Protein AF-W6NW76-F1 (afdb_monomer_lite)

pLDDT: mean 72.13, std 13.32, range [40.44, 89.69]

Foldseek 3Di:
DQVVLVVQVVCVVVVNDDPVVLLCVLLDPVLLPDPDQDDPLVVPDDCPDPVSVVVSVSSVVSSVVSVVSSVVSNVVVVVVPVPPDPPVPPVPVPPPPPPPDVVVVVDFDWDDDDPPADTDGLVVLVVPDDDDPPDDPVRVVVVSVVVRVVD

Radius of gyration: 23.24 Å; chains: 1; bounding box: 51×48×47 Å

Sequence (151 aa):
MERITKYMHDLHIKGIFNQASYEEFVTSEAAMNARQFCYDGLQRMPMVSFGDLVYARTLDHFAGRIRADILSAQIANCKNTNKPGEMVERTRPPALKLDISIRNCTQHWILEDDHPFVKVDLLDLVLHWHEKRGTTPFQKITDLYRKILST

Secondary structure (DSSP, 8-state):
-HHHHHHHHHHHHTT---HHHHHHHHHSHHHHT-------HHHH----SHHHHHHHHHHHHHHHHHHHHHHHHHHHHHHHTTSS-----------------GGGGTS--EE--STTS--EEHHHHHHH-PPPTT--HHHHHHHHHHHHTT-

Structure (mmCIF, N/CA/C/O backbone):
data_AF-W6NW76-F1
#
_entry.id   AF-W6NW76-F1
#
loop_
_atom_site.group_PDB
_atom_site.id
_atom_site.type_symbol
_atom_site.label_atom_id
_atom_site.label_alt_id
_atom_site.label_comp_id
_atom_site.label_asym_id
_atom_site.label_entity_id
_atom_site.label_seq_id
_atom_site.pdbx_PDB_ins_code
_atom_site.Cartn_x
_atom_site.Cartn_y
_atom_site.Cartn_z
_atom_site.occupancy
_atom_site.B_iso_or_equiv
_atom_site.auth_seq_id
_atom_site.auth_comp_id
_atom_site.auth_asym_id
_atom_site.auth_atom_id
_atom_site.pdbx_PDB_model_num
ATOM 1 N N . MET A 1 1 ? 9.592 0.309 -1.115 1.00 70.06 1 MET A N 1
ATOM 2 C CA . MET A 1 1 ? 9.590 1.577 -1.881 1.00 70.06 1 MET A CA 1
ATOM 3 C C . MET A 1 1 ? 9.881 1.380 -3.357 1.00 70.06 1 MET A C 1
ATOM 5 O O . MET A 1 1 ? 9.222 2.020 -4.157 1.00 70.06 1 MET A O 1
ATOM 9 N N . GLU A 1 2 ? 10.777 0.464 -3.732 1.00 71.62 2 GLU A N 1
ATOM 10 C CA . GLU A 1 2 ? 11.204 0.251 -5.126 1.00 71.62 2 GLU A CA 1
ATOM 11 C C . GLU A 1 2 ? 10.069 0.179 -6.168 1.00 71.62 2 GLU A C 1
ATOM 13 O O . GLU A 1 2 ? 10.105 0.895 -7.164 1.00 71.62 2 GLU A O 1
ATOM 18 N N . ARG A 1 3 ? 9.027 -0.629 -5.921 1.00 75.25 3 ARG A N 1
ATOM 19 C CA . ARG A 1 3 ? 7.867 -0.753 -6.825 1.00 75.25 3 ARG A CA 1
ATOM 20 C C . ARG A 1 3 ? 7.130 0.568 -7.054 1.00 75.25 3 ARG A C 1
ATOM 22 O O . ARG A 1 3 ? 6.791 0.883 -8.186 1.00 75.25 3 ARG A O 1
ATOM 29 N N . ILE A 1 4 ? 6.904 1.335 -5.990 1.00 76.44 4 ILE A N 1
ATOM 30 C CA . ILE A 1 4 ? 6.216 2.631 -6.058 1.00 76.44 4 ILE A CA 1
ATOM 31 C C . ILE A 1 4 ? 7.087 3.658 -6.783 1.00 76.44 4 ILE A C 1
ATOM 33 O O . ILE A 1 4 ? 6.590 4.407 -7.613 1.00 76.44 4 ILE A O 1
ATOM 37 N N . THR A 1 5 ? 8.391 3.655 -6.525 1.00 78.06 5 THR A N 1
ATOM 38 C CA . THR A 1 5 ? 9.343 4.533 -7.204 1.00 78.06 5 THR A CA 1
ATOM 39 C C . THR A 1 5 ? 9.386 4.273 -8.713 1.00 78.06 5 THR A C 1
ATOM 41 O O . THR A 1 5 ? 9.330 5.214 -9.501 1.00 78.06 5 THR A O 1
ATOM 44 N N . LYS A 1 6 ? 9.427 2.997 -9.123 1.00 80.69 6 LYS A N 1
ATOM 45 C CA . LYS A 1 6 ? 9.361 2.592 -10.537 1.00 80.69 6 LYS A CA 1
ATOM 46 C C . LYS A 1 6 ? 8.029 2.984 -11.173 1.00 80.69 6 LYS A C 1
ATOM 48 O O . LYS A 1 6 ? 8.013 3.544 -12.260 1.00 80.69 6 LYS A O 1
ATOM 53 N N . TYR A 1 7 ? 6.925 2.775 -10.460 1.00 82.81 7 TYR A N 1
ATOM 54 C CA . TYR A 1 7 ? 5.603 3.192 -10.918 1.00 82.81 7 TYR A CA 1
ATOM 55 C C . TYR A 1 7 ? 5.500 4.715 -11.114 1.00 82.81 7 TYR A C 1
ATOM 57 O O . TYR A 1 7 ? 5.017 5.172 -12.144 1.00 82.81 7 TYR A O 1
ATOM 65 N N . MET A 1 8 ? 6.017 5.511 -10.176 1.00 80.75 8 MET A N 1
ATOM 66 C CA . MET A 1 8 ? 6.061 6.977 -10.276 1.00 80.75 8 MET A CA 1
ATOM 67 C C . MET A 1 8 ? 6.892 7.450 -11.468 1.00 80.75 8 MET A C 1
ATOM 69 O O . MET A 1 8 ? 6.480 8.350 -12.198 1.00 80.75 8 MET A O 1
ATOM 73 N N . HIS A 1 9 ? 8.037 6.810 -11.695 1.00 82.44 9 HIS A N 1
ATOM 74 C CA . HIS A 1 9 ? 8.863 7.056 -12.868 1.00 82.44 9 HIS A CA 1
ATOM 75 C C . HIS A 1 9 ? 8.111 6.744 -14.173 1.00 82.44 9 HIS A C 1
ATOM 77 O O . HIS A 1 9 ? 8.121 7.557 -15.096 1.00 82.44 9 HIS A O 1
ATOM 83 N N . ASP A 1 10 ? 7.394 5.620 -14.237 1.00 86.06 10 ASP A N 1
ATOM 84 C CA . ASP A 1 10 ? 6.595 5.246 -15.408 1.00 86.06 10 ASP A CA 1
ATOM 85 C C . ASP A 1 10 ? 5.443 6.223 -15.668 1.00 86.06 10 ASP A C 1
ATOM 87 O O . ASP A 1 10 ? 5.197 6.587 -16.819 1.00 86.06 10 ASP A O 1
ATOM 91 N N . LEU A 1 11 ? 4.750 6.681 -14.619 1.00 85.19 11 LEU A N 1
ATOM 92 C CA . LEU A 1 11 ? 3.709 7.706 -14.735 1.00 85.19 11 LEU A CA 1
ATOM 93 C C . LEU A 1 11 ? 4.274 9.029 -15.260 1.00 85.19 11 LEU A C 1
ATOM 95 O O . LEU A 1 11 ? 3.640 9.679 -16.094 1.00 85.19 11 LEU A O 1
ATOM 99 N N . HIS A 1 12 ? 5.467 9.412 -14.796 1.00 82.06 12 HIS A N 1
ATOM 100 C CA . HIS A 1 12 ? 6.137 10.629 -15.238 1.00 82.06 12 HIS A CA 1
ATOM 101 C C . HIS A 1 12 ? 6.570 10.535 -16.706 1.00 82.06 12 HIS A C 1
ATOM 103 O O . HIS A 1 12 ? 6.337 11.477 -17.461 1.00 82.06 12 HIS A O 1
ATOM 109 N N . ILE A 1 13 ? 7.169 9.420 -17.139 1.00 85.81 13 ILE A N 1
ATOM 110 C CA . ILE A 1 13 ? 7.553 9.229 -18.550 1.00 85.81 13 ILE A CA 1
ATOM 111 C C . ILE A 1 13 ? 6.326 9.252 -19.460 1.00 85.81 13 ILE A C 1
ATOM 113 O O . ILE A 1 13 ? 6.364 9.836 -20.540 1.00 85.81 13 ILE A O 1
ATOM 117 N N . LYS A 1 14 ? 5.228 8.633 -19.023 1.00 88.44 14 LYS A N 1
ATOM 118 C CA . LYS A 1 14 ? 3.979 8.573 -19.788 1.00 88.44 14 LYS A CA 1
ATOM 119 C C . LYS A 1 14 ? 3.176 9.880 -19.750 1.00 88.44 14 LYS A C 1
ATOM 121 O O . LYS A 1 14 ? 2.167 9.967 -20.438 1.00 88.44 14 LYS A O 1
ATOM 126 N N . GLY A 1 15 ? 3.583 10.873 -18.953 1.00 83.62 15 GLY A N 1
ATOM 127 C CA . GLY A 1 15 ? 2.880 12.155 -18.824 1.00 83.62 15 GLY A CA 1
ATOM 128 C C . GLY A 1 15 ? 1.488 12.056 -18.186 1.00 83.62 15 GLY A C 1
ATOM 129 O O . GLY A 1 15 ? 0.689 12.974 -18.323 1.00 83.62 15 GLY A O 1
ATOM 130 N N . ILE A 1 16 ? 1.190 10.953 -17.494 1.00 89.69 16 ILE A N 1
ATOM 131 C CA . ILE A 1 16 ? -0.121 10.665 -16.874 1.00 89.69 16 ILE A CA 1
ATOM 132 C C . ILE A 1 16 ? -0.086 10.798 -15.348 1.00 89.69 16 ILE A C 1
ATOM 134 O O . ILE A 1 16 ? -0.966 10.305 -14.645 1.00 89.69 16 ILE A O 1
ATOM 138 N N . PHE A 1 17 ? 0.965 11.417 -14.816 1.00 85.69 17 PHE A N 1
ATOM 139 C CA . PHE A 1 17 ? 1.096 11.644 -13.387 1.00 85.69 17 PHE A CA 1
ATOM 140 C C . PHE A 1 17 ? -0.032 12.558 -12.882 1.00 85.69 17 PHE A C 1
ATOM 142 O O . PHE A 1 17 ? -0.177 13.692 -13.336 1.00 85.69 17 PHE A O 1
ATOM 149 N N . ASN A 1 18 ? -0.817 12.060 -11.924 1.00 87.19 18 ASN A N 1
ATOM 150 C CA . ASN A 1 18 ? -1.893 12.807 -11.285 1.00 87.19 18 ASN A CA 1
ATOM 151 C C . ASN A 1 18 ? -1.455 13.263 -9.889 1.00 87.19 18 ASN A C 1
ATOM 153 O O . ASN A 1 18 ? -1.291 12.446 -8.980 1.00 87.19 18 ASN A O 1
ATOM 157 N N . GLN A 1 19 ? -1.312 14.578 -9.724 1.00 86.31 19 GLN A N 1
ATOM 158 C CA . GLN A 1 19 ? -0.919 15.194 -8.460 1.00 86.31 19 GLN A CA 1
ATOM 159 C C . GLN A 1 19 ? -1.940 14.931 -7.338 1.00 86.31 19 GLN A C 1
ATOM 161 O O . GLN A 1 19 ? -1.532 14.655 -6.216 1.00 86.31 19 GLN A O 1
ATOM 166 N N . ALA A 1 20 ? -3.244 14.931 -7.632 1.00 83.12 20 ALA A N 1
ATOM 167 C CA . ALA A 1 20 ? -4.278 14.704 -6.620 1.00 83.12 20 ALA A CA 1
ATOM 168 C C . ALA A 1 20 ? -4.226 13.272 -6.063 1.00 83.12 20 ALA A C 1
ATOM 170 O O . ALA A 1 20 ? -4.216 13.073 -4.852 1.00 83.12 20 ALA A O 1
ATOM 171 N N . SER A 1 21 ? -4.102 12.268 -6.939 1.00 84.12 21 SER A N 1
ATOM 172 C CA . SER A 1 21 ? -3.949 10.865 -6.519 1.00 84.12 21 SER A CA 1
ATOM 173 C C . SER A 1 21 ? -2.648 10.628 -5.747 1.00 84.12 21 SER A C 1
ATOM 175 O O . SER A 1 21 ? -2.585 9.775 -4.864 1.00 84.12 21 SER A O 1
ATOM 177 N N . TYR A 1 22 ? -1.594 11.378 -6.075 1.00 85.75 22 TYR A N 1
ATOM 178 C CA . TYR A 1 22 ? -0.337 11.334 -5.340 1.00 85.75 22 TYR A CA 1
ATOM 179 C C . TYR A 1 22 ? -0.477 11.898 -3.918 1.00 85.75 22 TYR A C 1
ATOM 181 O O . TYR A 1 22 ? -0.027 11.269 -2.962 1.00 85.75 22 TYR A O 1
ATOM 189 N N . GLU A 1 23 ? -1.123 13.052 -3.766 1.00 85.81 23 GLU A N 1
ATOM 190 C CA . GLU A 1 23 ? -1.376 13.679 -2.463 1.00 85.81 23 GLU A CA 1
ATOM 191 C C . GLU A 1 23 ? -2.285 12.818 -1.575 1.00 85.81 23 GLU A C 1
ATOM 193 O O . GLU A 1 23 ? -2.009 12.649 -0.383 1.00 85.81 23 GLU A O 1
ATOM 198 N N . GLU A 1 24 ? -3.313 12.201 -2.162 1.00 83.81 24 GLU A N 1
ATOM 199 C CA . GLU A 1 24 ? -4.167 11.219 -1.487 1.00 83.81 24 GLU A CA 1
ATOM 200 C C . GLU A 1 24 ? -3.343 10.027 -0.979 1.00 83.81 24 GLU A C 1
ATOM 202 O O . GLU A 1 24 ? -3.448 9.633 0.182 1.00 83.81 24 GLU A O 1
ATOM 207 N N . PHE A 1 25 ? -2.446 9.487 -1.809 1.00 85.88 25 PHE A N 1
ATOM 208 C CA . PHE A 1 25 ? -1.554 8.410 -1.389 1.00 85.88 25 PHE A CA 1
ATOM 209 C C . PHE A 1 25 ? -0.626 8.833 -0.240 1.00 85.88 25 PHE A C 1
ATOM 211 O O . PHE A 1 25 ? -0.503 8.102 0.743 1.00 85.88 25 PHE A O 1
ATOM 218 N N . VAL A 1 26 ? 0.013 10.002 -0.335 1.00 86.44 26 VAL A N 1
ATOM 219 C CA . VAL A 1 26 ? 0.953 10.513 0.681 1.00 86.44 26 VAL A CA 1
ATOM 220 C C . VAL A 1 26 ? 0.280 10.697 2.044 1.00 86.44 26 VAL A C 1
ATOM 222 O O . VAL A 1 26 ? 0.910 10.467 3.077 1.00 86.44 26 VAL A O 1
ATOM 225 N N . THR A 1 27 ? -0.994 11.084 2.047 1.00 83.62 27 THR A N 1
ATOM 226 C CA . THR A 1 27 ? -1.795 11.304 3.262 1.00 83.62 27 THR A CA 1
ATOM 227 C C . THR A 1 27 ? -2.577 10.068 3.714 1.00 83.62 27 THR A C 1
ATOM 229 O O . THR A 1 27 ? -3.157 10.077 4.801 1.00 83.62 27 THR A O 1
ATOM 232 N N . SER A 1 28 ? -2.564 8.991 2.925 1.00 80.81 28 SER A N 1
ATOM 233 C CA . SER A 1 28 ? -3.284 7.754 3.225 1.00 80.81 28 SER A CA 1
ATOM 234 C C . SER A 1 28 ? -2.802 7.085 4.511 1.00 80.81 28 SER A C 1
ATOM 236 O O . SER A 1 28 ? -1.622 7.118 4.871 1.00 80.81 28 SER A O 1
ATOM 238 N N . GLU A 1 29 ? -3.709 6.366 5.170 1.00 76.94 29 GLU A N 1
ATOM 239 C CA . GLU A 1 29 ? -3.395 5.606 6.380 1.00 76.94 29 GLU A CA 1
ATOM 240 C C . GLU A 1 29 ? -2.281 4.564 6.142 1.00 76.94 29 GLU A C 1
ATOM 242 O O . GLU A 1 29 ? -1.411 4.351 6.989 1.00 76.94 29 GLU A O 1
ATOM 247 N N . ALA A 1 30 ? -2.255 3.954 4.952 1.00 77.56 30 ALA A N 1
ATOM 248 C CA . ALA A 1 30 ? -1.235 2.985 4.562 1.00 77.56 30 ALA A CA 1
ATOM 249 C C . ALA A 1 30 ? 0.172 3.605 4.491 1.00 77.56 30 ALA A C 1
ATOM 251 O O . ALA A 1 30 ? 1.135 3.001 4.969 1.00 77.56 30 ALA A O 1
ATOM 252 N N . ALA A 1 31 ? 0.297 4.812 3.929 1.00 80.62 31 ALA A N 1
ATOM 253 C CA . ALA A 1 31 ? 1.559 5.547 3.887 1.00 80.62 31 ALA A CA 1
ATOM 254 C C . ALA A 1 31 ? 1.976 6.027 5.286 1.00 80.62 31 ALA A C 1
ATOM 256 O O . ALA A 1 31 ? 3.136 5.887 5.680 1.00 80.62 31 ALA A O 1
ATOM 257 N N . MET A 1 32 ? 1.012 6.510 6.068 1.00 79.06 32 MET A N 1
ATOM 258 C CA . MET A 1 32 ? 1.208 7.005 7.431 1.00 79.06 32 MET A CA 1
ATOM 259 C C . MET A 1 32 ? 1.665 5.914 8.411 1.00 79.06 32 MET A C 1
ATOM 261 O O . MET A 1 32 ? 2.463 6.198 9.303 1.00 79.06 32 MET A O 1
ATOM 265 N N . ASN A 1 33 ? 1.222 4.668 8.234 1.00 76.88 33 ASN A N 1
ATOM 266 C CA . ASN A 1 33 ? 1.590 3.529 9.084 1.00 76.88 33 ASN A CA 1
ATOM 267 C C . ASN A 1 33 ? 2.885 2.811 8.656 1.00 76.88 33 ASN A C 1
ATOM 269 O O . ASN A 1 33 ? 3.291 1.823 9.282 1.00 76.88 33 ASN A O 1
ATOM 273 N N . ALA A 1 34 ? 3.559 3.281 7.603 1.00 76.12 34 ALA A N 1
ATOM 274 C CA . ALA A 1 34 ? 4.808 2.689 7.144 1.00 76.12 34 ALA A CA 1
ATOM 275 C C . ALA A 1 34 ? 5.923 2.877 8.192 1.00 76.12 34 ALA A C 1
ATOM 277 O O . ALA A 1 34 ? 6.435 3.973 8.406 1.00 76.12 34 ALA A O 1
ATOM 278 N N . ARG A 1 35 ? 6.337 1.777 8.837 1.00 68.88 35 ARG A N 1
ATOM 279 C CA . ARG A 1 35 ? 7.370 1.794 9.894 1.00 68.88 35 ARG A CA 1
ATOM 280 C C . ARG A 1 35 ? 8.780 2.061 9.375 1.00 68.88 35 ARG A C 1
ATOM 282 O O . ARG A 1 35 ? 9.629 2.529 10.126 1.00 68.88 35 ARG A O 1
ATOM 289 N N . GLN A 1 36 ? 9.052 1.714 8.120 1.00 72.38 36 GLN A N 1
ATOM 290 C CA . GLN A 1 36 ? 10.379 1.856 7.538 1.00 72.38 36 GLN A CA 1
ATOM 291 C C . GLN A 1 36 ? 10.296 2.102 6.034 1.00 72.38 36 GLN A C 1
ATOM 293 O O . GLN A 1 36 ? 9.633 1.375 5.294 1.00 72.38 36 GLN A O 1
ATOM 298 N N . PHE A 1 37 ? 11.044 3.103 5.578 1.00 73.62 37 PHE A N 1
ATOM 299 C CA . PHE A 1 37 ? 11.243 3.383 4.163 1.00 73.62 37 PHE A CA 1
ATOM 300 C C . PHE A 1 37 ? 12.580 2.793 3.717 1.00 73.62 37 PHE A C 1
ATOM 302 O O . PHE A 1 37 ? 13.634 3.407 3.900 1.00 73.62 37 PHE A O 1
ATOM 309 N N . CYS A 1 38 ? 12.526 1.595 3.134 1.00 70.12 38 CYS A N 1
ATOM 310 C CA . CYS A 1 38 ? 13.666 0.961 2.476 1.00 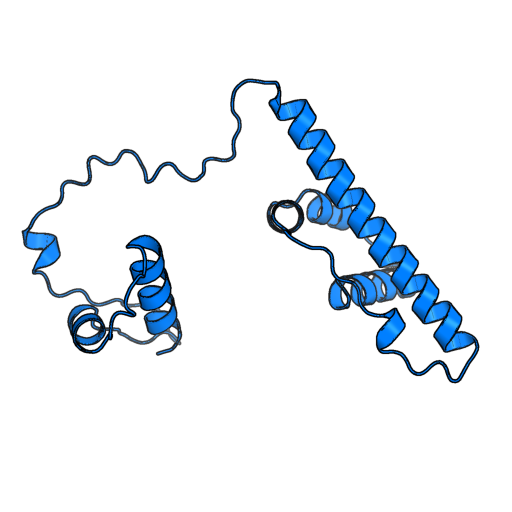70.12 38 CYS A CA 1
ATOM 311 C C . CYS A 1 38 ? 13.520 1.099 0.959 1.00 70.12 38 CYS A C 1
ATOM 313 O O . CYS A 1 38 ? 12.595 0.538 0.355 1.00 70.12 38 CYS A O 1
ATOM 315 N N . TYR A 1 39 ? 14.423 1.872 0.364 1.00 72.81 39 TYR A N 1
ATOM 316 C CA . TYR A 1 39 ? 14.711 1.859 -1.063 1.00 72.81 39 TYR A CA 1
ATOM 317 C C . TYR A 1 39 ? 16.167 1.412 -1.208 1.00 72.81 39 TYR A C 1
ATOM 319 O O . TYR A 1 39 ? 17.067 2.080 -0.712 1.00 72.81 39 TYR A O 1
ATOM 327 N N . ASP A 1 40 ? 16.379 0.247 -1.807 1.00 67.50 40 ASP A N 1
ATOM 328 C CA . ASP A 1 40 ? 17.670 -0.435 -1.949 1.00 67.50 40 ASP A CA 1
ATOM 329 C C . ASP A 1 40 ? 18.174 -0.433 -3.402 1.00 67.50 40 ASP A C 1
ATOM 331 O O . ASP A 1 40 ? 19.088 -1.178 -3.757 1.00 67.50 40 ASP A O 1
ATOM 335 N N . GLY A 1 41 ? 17.598 0.430 -4.248 1.00 61.81 41 GLY A N 1
ATOM 336 C CA . GLY A 1 41 ? 17.839 0.438 -5.691 1.00 61.81 41 GLY A CA 1
ATOM 337 C C . GLY A 1 41 ? 19.295 0.684 -6.093 1.00 61.81 41 GLY A C 1
ATOM 338 O O . GLY A 1 41 ? 19.732 0.149 -7.107 1.00 61.81 41 GLY A O 1
ATOM 339 N N . LEU A 1 42 ? 20.078 1.394 -5.272 1.00 56.31 42 LEU A N 1
ATOM 340 C CA . LEU A 1 42 ? 21.511 1.609 -5.514 1.00 56.31 42 LEU A CA 1
ATOM 341 C C . LEU A 1 42 ? 22.360 0.336 -5.379 1.00 56.31 42 LEU A C 1
ATOM 343 O O . LEU A 1 42 ? 23.397 0.236 -6.024 1.00 56.31 42 LEU A O 1
ATOM 347 N N . GLN A 1 43 ? 21.947 -0.645 -4.569 1.00 58.38 43 GLN A N 1
ATOM 348 C CA . GLN A 1 43 ? 22.730 -1.873 -4.356 1.00 58.38 43 GLN A CA 1
ATOM 349 C C . GLN A 1 43 ? 22.424 -2.976 -5.378 1.00 58.38 43 GLN A C 1
ATOM 351 O O . GLN A 1 43 ? 23.112 -3.994 -5.397 1.00 58.38 43 GLN A O 1
ATOM 356 N N . ARG A 1 44 ? 21.388 -2.807 -6.211 1.00 59.66 44 ARG A N 1
ATOM 357 C CA . ARG A 1 44 ? 20.844 -3.884 -7.056 1.00 59.66 44 ARG A CA 1
ATOM 358 C C . ARG A 1 44 ? 20.956 -3.655 -8.560 1.00 59.66 44 ARG A C 1
ATOM 360 O O . ARG A 1 44 ? 20.669 -4.585 -9.309 1.00 59.66 44 ARG A O 1
ATOM 367 N N . MET A 1 45 ? 21.347 -2.466 -9.021 1.00 63.81 45 MET A N 1
ATOM 368 C CA . MET A 1 45 ? 21.487 -2.204 -10.457 1.00 63.81 45 MET A CA 1
ATOM 369 C C . MET A 1 45 ? 22.947 -2.364 -10.901 1.00 63.81 45 MET A C 1
ATOM 371 O O . MET A 1 45 ? 23.794 -1.590 -10.451 1.00 63.81 45 MET A O 1
ATOM 375 N N . PRO A 1 46 ? 23.273 -3.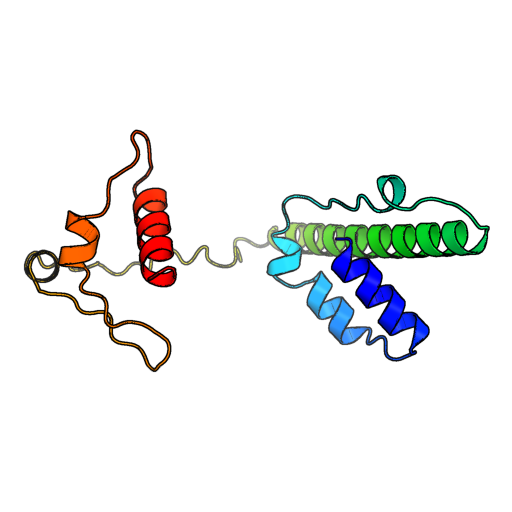328 -11.785 1.00 66.81 46 PRO A N 1
ATOM 376 C CA . PRO A 1 46 ? 24.570 -3.335 -12.446 1.00 66.81 46 PRO A CA 1
ATOM 377 C C . PRO A 1 46 ? 24.665 -2.073 -13.313 1.00 66.81 46 PRO A C 1
ATOM 379 O O . PRO A 1 46 ? 23.931 -1.922 -14.284 1.00 66.81 46 PRO A O 1
ATOM 382 N N . MET A 1 47 ? 25.526 -1.132 -12.925 1.00 72.38 47 MET A N 1
ATOM 383 C CA . MET A 1 47 ? 25.751 0.106 -13.673 1.00 72.38 47 MET A CA 1
ATOM 384 C C . MET A 1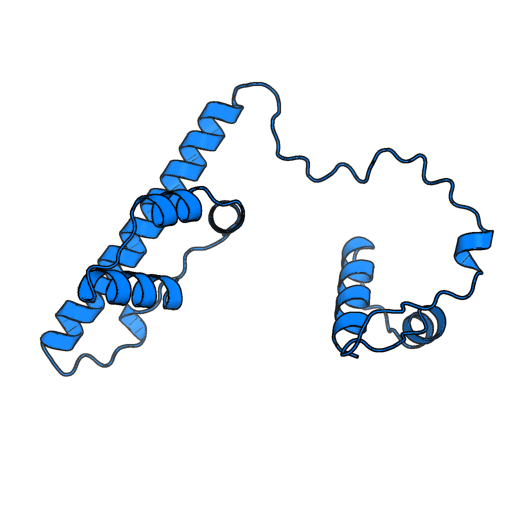 47 ? 26.680 -0.183 -14.849 1.00 72.38 47 MET A C 1
ATOM 386 O O . MET A 1 47 ? 27.899 -0.209 -14.687 1.00 72.38 47 MET A O 1
ATOM 390 N N . VAL A 1 48 ? 26.101 -0.434 -16.023 1.00 81.00 48 VAL A N 1
ATOM 391 C CA . VAL A 1 48 ? 26.861 -0.772 -17.240 1.00 81.00 48 VAL A CA 1
ATOM 392 C C . VAL A 1 48 ? 26.917 0.406 -18.215 1.00 81.00 48 VAL A C 1
ATOM 394 O O . VAL A 1 48 ? 27.800 0.464 -19.069 1.00 81.00 48 VAL A O 1
ATOM 397 N N . SER A 1 49 ? 26.009 1.375 -18.074 1.00 83.00 49 SER A N 1
ATOM 398 C CA . SER A 1 49 ? 25.926 2.565 -18.917 1.00 83.00 49 SER A CA 1
ATOM 399 C C . SER A 1 49 ? 25.621 3.843 -18.128 1.00 83.00 49 SER A C 1
ATOM 401 O O . SER A 1 49 ? 25.118 3.822 -17.003 1.00 83.00 49 SER A O 1
ATOM 403 N N . PHE A 1 50 ? 25.872 4.997 -18.755 1.00 80.00 50 PHE A N 1
ATOM 404 C CA . PHE A 1 50 ? 25.451 6.296 -18.220 1.00 80.00 50 PHE A CA 1
ATOM 405 C C . PHE A 1 50 ? 23.920 6.404 -18.094 1.00 80.00 50 PHE A C 1
ATOM 407 O O . PHE A 1 50 ? 23.422 7.042 -17.168 1.00 80.00 50 PHE A O 1
ATOM 414 N N . GLY A 1 51 ? 23.172 5.744 -18.987 1.00 82.81 51 GLY A N 1
ATOM 415 C CA . GLY A 1 51 ? 21.711 5.671 -18.913 1.00 82.81 51 GLY A CA 1
ATOM 416 C C . GLY A 1 51 ? 21.229 4.998 -17.627 1.00 82.81 51 GLY A C 1
ATOM 417 O O . GLY A 1 51 ? 20.319 5.512 -16.977 1.00 82.81 51 GLY A O 1
ATOM 418 N N . ASP A 1 52 ? 21.900 3.926 -17.199 1.00 79.75 52 ASP A N 1
ATOM 419 C CA . ASP A 1 52 ? 21.582 3.222 -15.948 1.00 79.75 52 ASP A CA 1
ATOM 420 C C . ASP A 1 52 ? 21.824 4.110 -14.724 1.00 79.75 52 ASP A C 1
ATOM 422 O O . ASP A 1 52 ? 21.044 4.095 -13.772 1.00 79.75 52 ASP A O 1
ATOM 426 N N . LEU A 1 53 ? 22.873 4.936 -14.764 1.00 80.00 53 LEU A N 1
ATOM 427 C CA . LEU A 1 53 ? 23.189 5.881 -13.695 1.00 80.00 53 LEU A CA 1
ATOM 428 C C . LEU A 1 53 ? 22.143 6.999 -13.594 1.00 80.00 53 LEU A C 1
ATOM 430 O O . LEU A 1 53 ? 21.703 7.339 -12.493 1.00 80.00 53 LEU A O 1
ATOM 434 N N . VAL A 1 54 ? 21.708 7.553 -14.729 1.00 83.88 54 VAL A N 1
ATOM 435 C CA . VAL A 1 54 ? 20.637 8.562 -14.765 1.00 83.88 54 VAL A CA 1
ATOM 436 C C . VAL A 1 54 ? 19.315 7.963 -14.285 1.00 83.88 54 VAL A C 1
ATOM 438 O O . VAL A 1 54 ? 18.612 8.594 -13.493 1.00 83.88 54 VAL A O 1
ATOM 441 N N . TYR A 1 55 ? 18.994 6.736 -14.698 1.00 82.62 55 TYR A N 1
ATOM 442 C CA . TYR A 1 55 ? 17.791 6.032 -14.259 1.00 82.62 55 TYR A CA 1
ATOM 443 C C . TYR A 1 55 ? 17.812 5.754 -12.750 1.00 82.62 55 TYR A C 1
ATOM 445 O O . TYR A 1 55 ? 16.872 6.126 -12.046 1.00 82.62 55 TYR A O 1
ATOM 453 N N . ALA A 1 56 ? 18.910 5.201 -12.222 1.00 81.31 56 ALA A N 1
ATOM 454 C CA . ALA A 1 56 ? 19.077 4.946 -10.791 1.00 81.31 56 ALA A CA 1
ATOM 455 C C . ALA A 1 56 ? 18.935 6.233 -9.965 1.00 81.31 56 ALA A C 1
ATOM 457 O O . ALA A 1 56 ? 18.174 6.265 -8.998 1.00 81.31 56 ALA A O 1
ATOM 458 N N . ARG A 1 57 ? 19.576 7.326 -10.404 1.00 83.12 57 ARG A N 1
ATOM 459 C CA . ARG A 1 57 ? 19.462 8.644 -9.763 1.00 83.12 57 ARG A CA 1
ATOM 460 C C . ARG A 1 57 ? 18.035 9.191 -9.798 1.00 83.12 57 ARG A C 1
ATOM 462 O O . ARG A 1 57 ? 17.587 9.804 -8.831 1.00 83.12 57 ARG A O 1
ATOM 469 N N . THR A 1 58 ? 17.322 8.995 -10.904 1.00 85.19 58 THR A N 1
ATOM 470 C CA . THR A 1 58 ? 15.927 9.439 -11.038 1.00 85.19 58 THR A CA 1
ATOM 471 C C . THR A 1 58 ? 15.020 8.673 -10.079 1.00 85.19 58 THR A C 1
ATOM 473 O O . THR A 1 58 ? 14.176 9.268 -9.407 1.00 85.19 58 THR A O 1
ATOM 476 N N . LEU A 1 59 ? 15.224 7.362 -9.945 1.00 83.50 59 LEU A N 1
ATOM 477 C CA . LEU A 1 59 ? 14.496 6.573 -8.961 1.00 83.50 59 LEU A CA 1
ATOM 478 C C . LEU A 1 59 ? 14.851 6.986 -7.522 1.00 83.50 59 LEU A C 1
ATOM 480 O O . LEU A 1 59 ? 13.947 7.163 -6.709 1.00 83.50 59 LEU A O 1
ATOM 484 N N . ASP A 1 60 ? 16.125 7.220 -7.202 1.00 84.62 60 ASP A N 1
ATOM 485 C CA . ASP A 1 60 ? 16.521 7.742 -5.885 1.00 84.62 60 ASP A CA 1
ATOM 486 C C . ASP A 1 60 ? 15.826 9.069 -5.567 1.00 84.62 60 ASP A C 1
ATOM 488 O O . ASP A 1 60 ? 15.319 9.261 -4.460 1.00 84.62 60 ASP A O 1
ATOM 492 N N . HIS A 1 61 ? 15.749 9.969 -6.550 1.00 86.75 61 HIS A N 1
ATOM 493 C CA . HIS A 1 61 ? 15.045 11.237 -6.407 1.00 86.75 61 HIS A CA 1
ATOM 494 C C . HIS A 1 61 ? 13.565 11.026 -6.062 1.00 86.75 61 HIS A C 1
ATOM 496 O O . HIS A 1 61 ? 13.077 11.600 -5.086 1.00 86.75 61 HIS A O 1
ATOM 502 N N . PHE A 1 62 ? 12.854 10.167 -6.800 1.00 85.75 62 PHE A N 1
ATOM 503 C CA . PHE A 1 62 ? 11.453 9.863 -6.497 1.00 85.75 62 PHE A CA 1
ATOM 504 C C . PHE A 1 62 ? 11.287 9.185 -5.137 1.00 85.75 62 PHE A C 1
ATOM 506 O O . PHE A 1 62 ? 10.403 9.559 -4.373 1.00 85.75 62 PHE A O 1
ATOM 513 N N . ALA A 1 63 ? 12.147 8.228 -4.792 1.00 86.50 63 ALA A N 1
ATOM 514 C CA . ALA A 1 63 ? 12.099 7.562 -3.495 1.00 86.50 63 ALA A CA 1
ATOM 515 C C . ALA A 1 63 ? 12.299 8.561 -2.343 1.00 86.50 63 ALA A C 1
ATOM 517 O O . ALA A 1 63 ? 11.573 8.509 -1.347 1.00 86.50 63 ALA A O 1
ATOM 518 N N . GLY A 1 64 ? 13.255 9.482 -2.499 1.00 86.25 64 GLY A N 1
ATOM 519 C CA . GLY A 1 64 ? 13.522 10.560 -1.553 1.00 86.25 64 GLY A CA 1
ATOM 520 C C . GLY A 1 64 ? 12.340 11.515 -1.414 1.00 86.25 64 GLY A C 1
ATOM 521 O O . GLY A 1 64 ? 11.926 11.804 -0.292 1.00 86.25 64 GLY A O 1
ATOM 522 N N . ARG A 1 65 ? 11.750 11.938 -2.538 1.00 88.75 65 ARG A N 1
ATOM 523 C CA . ARG A 1 65 ? 10.576 12.818 -2.559 1.00 88.75 65 ARG A CA 1
ATOM 524 C C . ARG A 1 65 ? 9.384 12.193 -1.835 1.00 88.75 65 ARG A C 1
ATOM 526 O O . ARG A 1 65 ? 8.865 12.793 -0.905 1.00 88.75 65 ARG A O 1
ATOM 533 N N . ILE A 1 66 ? 9.018 10.958 -2.178 1.00 88.25 66 ILE A N 1
ATOM 534 C CA . ILE A 1 66 ? 7.874 10.265 -1.559 1.00 88.25 66 ILE A CA 1
ATOM 535 C C . ILE A 1 66 ? 8.084 10.106 -0.055 1.00 88.25 66 ILE A C 1
ATOM 537 O O . ILE A 1 66 ? 7.171 10.327 0.736 1.00 88.25 66 ILE A O 1
ATOM 541 N N . ARG A 1 67 ? 9.305 9.752 0.359 1.00 88.88 67 ARG A N 1
ATOM 542 C CA . ARG A 1 67 ? 9.648 9.645 1.778 1.00 88.88 67 ARG A CA 1
ATOM 543 C C . ARG A 1 67 ? 9.487 10.984 2.498 1.00 88.88 67 ARG A C 1
ATOM 545 O O . ARG A 1 67 ? 8.919 11.012 3.585 1.00 88.88 67 ARG A O 1
ATOM 552 N N . ALA A 1 68 ? 10.009 12.066 1.924 1.00 89.31 68 ALA A N 1
ATOM 553 C CA . ALA A 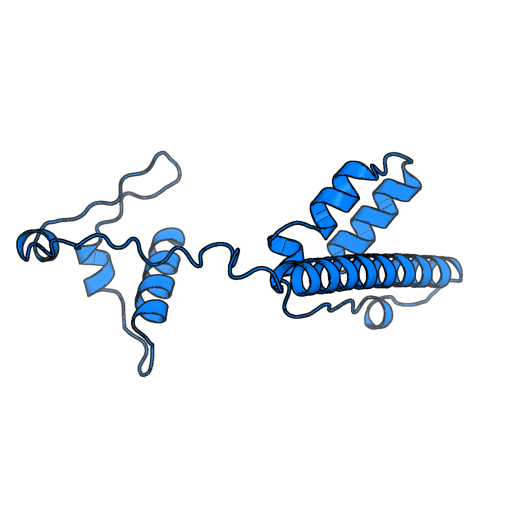1 68 ? 9.935 13.398 2.516 1.00 89.31 68 ALA A CA 1
ATOM 554 C C . ALA A 1 68 ? 8.487 13.894 2.623 1.00 89.31 68 ALA A C 1
ATOM 556 O O . ALA A 1 68 ? 8.102 14.422 3.667 1.00 89.31 68 ALA A O 1
ATOM 557 N N . ASP A 1 69 ? 7.683 13.667 1.587 1.00 89.31 69 ASP A N 1
ATOM 558 C CA . ASP A 1 69 ? 6.282 14.077 1.545 1.00 89.31 69 ASP A CA 1
ATOM 559 C C . ASP A 1 69 ? 5.456 13.310 2.593 1.00 89.31 69 ASP A C 1
ATOM 561 O O . ASP A 1 69 ? 4.719 13.929 3.361 1.00 89.31 69 ASP A O 1
ATOM 565 N N . ILE A 1 70 ? 5.656 11.990 2.729 1.00 88.50 70 ILE A N 1
ATOM 566 C CA . ILE A 1 70 ? 4.974 11.191 3.765 1.00 88.50 70 ILE A CA 1
ATOM 567 C C . ILE A 1 70 ? 5.402 11.621 5.170 1.00 88.50 70 ILE A C 1
ATOM 569 O O . ILE A 1 70 ? 4.554 11.809 6.038 1.00 88.50 70 ILE A O 1
ATOM 573 N N . LEU A 1 71 ? 6.701 11.829 5.411 1.00 88.25 71 LEU A N 1
ATOM 574 C CA . LEU A 1 71 ? 7.183 12.327 6.705 1.00 88.25 71 LEU A CA 1
ATOM 575 C C . LEU A 1 71 ? 6.598 13.708 7.027 1.00 88.25 71 LEU A C 1
ATOM 577 O O . LEU A 1 71 ? 6.242 13.983 8.172 1.00 88.25 71 LEU A O 1
ATOM 581 N N . SER A 1 72 ? 6.473 14.575 6.025 1.00 87.44 72 SER A N 1
ATOM 582 C CA . SER A 1 72 ? 5.898 15.909 6.198 1.00 87.44 72 SER A CA 1
ATOM 583 C C . SER A 1 72 ? 4.407 15.832 6.528 1.00 87.44 72 SER A C 1
ATOM 585 O O . SER A 1 72 ? 3.962 16.524 7.444 1.00 87.44 72 SER A O 1
ATOM 587 N N . ALA A 1 73 ? 3.656 14.944 5.869 1.00 85.62 73 ALA A N 1
ATOM 588 C CA . ALA A 1 73 ? 2.260 14.657 6.196 1.00 85.62 73 ALA A CA 1
ATOM 589 C C . ALA A 1 73 ? 2.109 14.066 7.611 1.00 85.62 73 ALA A C 1
ATOM 591 O O . ALA A 1 73 ? 1.248 14.505 8.375 1.00 85.62 73 ALA A O 1
ATOM 592 N N . GLN A 1 74 ? 3.000 13.151 8.010 1.00 84.56 74 GLN A N 1
ATOM 593 C CA . GLN A 1 74 ? 3.059 12.609 9.371 1.00 84.56 74 GLN A CA 1
ATOM 594 C C . GLN A 1 74 ? 3.273 13.709 10.414 1.00 84.56 74 GLN A C 1
ATOM 596 O O . GLN A 1 74 ? 2.538 13.788 11.397 1.00 84.56 74 GLN A O 1
ATOM 601 N N . ILE A 1 75 ? 4.241 14.598 10.188 1.00 83.44 75 ILE A N 1
ATOM 602 C CA . ILE A 1 75 ? 4.539 15.716 11.090 1.00 83.44 75 ILE A CA 1
ATOM 603 C C . ILE A 1 75 ? 3.374 16.713 11.141 1.00 83.44 75 ILE A C 1
ATOM 605 O O . ILE A 1 75 ? 3.041 17.200 12.222 1.00 83.44 75 ILE A O 1
ATOM 609 N N . ALA A 1 76 ? 2.756 17.030 10.001 1.00 81.12 76 ALA A N 1
ATOM 610 C CA . ALA A 1 76 ? 1.602 17.924 9.936 1.00 81.12 76 ALA A CA 1
ATOM 611 C C . ALA A 1 76 ? 0.410 17.360 10.727 1.00 81.12 76 ALA A C 1
ATOM 613 O O . ALA A 1 76 ? -0.189 18.081 11.527 1.00 81.12 76 ALA A O 1
ATOM 614 N N . ASN A 1 77 ? 0.138 16.060 10.596 1.00 70.44 77 ASN A N 1
ATOM 615 C CA . ASN A 1 77 ? -0.871 15.370 11.396 1.00 70.44 77 ASN A CA 1
ATOM 616 C C . ASN A 1 77 ? -0.525 15.392 12.892 1.00 70.44 77 ASN A C 1
ATOM 618 O O . ASN A 1 77 ? -1.376 15.762 13.696 1.00 70.44 77 ASN A O 1
ATOM 622 N N . CYS A 1 78 ? 0.731 15.136 13.273 1.00 66.38 78 CYS A N 1
ATOM 623 C CA . CYS A 1 78 ? 1.174 15.242 14.670 1.00 66.38 78 CYS A CA 1
ATOM 624 C C . CYS A 1 78 ? 1.006 16.661 15.258 1.00 66.38 78 CYS A C 1
ATOM 626 O O . CYS A 1 78 ? 0.686 16.823 16.437 1.00 66.38 78 CYS A O 1
ATOM 628 N N . LYS A 1 79 ? 1.200 17.715 14.454 1.00 62.03 79 LYS A N 1
ATOM 629 C CA . LYS A 1 79 ? 0.969 19.108 14.884 1.00 62.03 79 LYS A CA 1
ATOM 630 C C . LYS A 1 79 ? -0.520 19.420 15.060 1.00 62.03 79 LYS A C 1
ATOM 632 O O . LYS A 1 79 ? -0.878 20.164 15.971 1.00 62.03 79 LYS A O 1
ATOM 637 N N . ASN A 1 80 ? -1.380 18.815 14.243 1.00 54.84 80 ASN A N 1
ATOM 638 C CA . ASN A 1 80 ? -2.834 18.927 14.367 1.00 54.84 80 ASN A CA 1
ATOM 639 C C . ASN A 1 80 ? -3.398 18.101 15.543 1.00 54.84 80 ASN A C 1
ATOM 641 O O . ASN A 1 80 ? -4.425 18.479 16.105 1.00 54.84 80 ASN A O 1
ATOM 645 N N . THR A 1 81 ? -2.699 17.050 15.995 1.00 49.50 81 THR A N 1
ATOM 646 C CA . THR A 1 81 ? -3.066 16.245 17.181 1.00 49.50 81 THR A CA 1
ATOM 647 C C . THR A 1 81 ? -2.769 16.904 18.536 1.00 49.50 81 THR A C 1
ATOM 649 O O . THR A 1 81 ? -3.020 16.298 19.573 1.00 49.50 81 THR A O 1
ATOM 652 N N . ASN A 1 82 ? -2.301 18.160 18.565 1.00 46.34 82 ASN A N 1
ATOM 653 C CA . ASN A 1 82 ? -2.378 18.994 19.777 1.00 46.34 82 ASN A CA 1
ATOM 654 C C . ASN A 1 82 ? -3.809 19.495 20.061 1.00 46.34 82 ASN A C 1
ATOM 656 O O . ASN A 1 82 ? -4.046 20.146 21.079 1.00 46.34 82 ASN A O 1
ATOM 660 N N . LYS A 1 83 ? -4.784 19.181 19.198 1.00 47.00 83 LYS A N 1
ATOM 661 C CA . LYS A 1 83 ? -6.190 19.105 19.602 1.00 47.00 83 LYS A CA 1
ATOM 662 C C . LYS A 1 83 ? -6.405 17.772 20.326 1.00 47.00 83 LYS A C 1
ATOM 664 O O . LYS A 1 83 ? -5.941 16.753 19.818 1.00 47.00 83 LYS A O 1
ATOM 669 N N . PRO A 1 84 ? -7.077 17.744 21.488 1.00 40.50 84 PRO A N 1
ATOM 670 C CA . PRO A 1 84 ? -7.291 16.504 22.218 1.00 40.50 84 PRO A CA 1
ATOM 671 C C . PRO A 1 84 ? -8.070 15.516 21.341 1.00 40.50 84 PRO A C 1
ATOM 673 O O . PRO A 1 84 ? -9.261 15.686 21.121 1.00 40.50 84 PRO A O 1
ATOM 676 N N . GLY A 1 85 ? -7.367 14.493 20.851 1.00 45.19 85 GLY A N 1
ATOM 677 C CA . GLY A 1 85 ? -7.925 13.211 20.435 1.00 45.19 85 GLY A CA 1
ATOM 678 C C . GLY A 1 85 ? -8.826 13.204 19.201 1.00 45.19 85 GLY A C 1
ATOM 679 O O . GLY A 1 85 ? -10.013 12.948 19.324 1.00 45.19 85 GLY A O 1
ATOM 680 N N . GLU A 1 86 ? -8.230 13.265 18.014 1.00 40.44 86 GLU A N 1
ATOM 681 C CA . GLU A 1 86 ? -8.631 12.346 16.938 1.00 40.44 86 GLU A CA 1
ATOM 682 C C . GLU A 1 86 ? -7.439 11.439 16.638 1.00 40.44 86 GLU A C 1
ATOM 684 O O . GLU A 1 86 ? -6.825 11.432 15.575 1.00 40.44 86 GLU A O 1
ATOM 689 N N . MET A 1 87 ? -7.081 10.654 17.656 1.00 40.94 87 MET A N 1
ATOM 690 C CA . MET A 1 87 ? -6.589 9.313 17.395 1.00 40.94 87 MET A CA 1
ATOM 691 C C . MET A 1 87 ? -7.689 8.696 16.534 1.00 40.94 87 MET A C 1
ATOM 693 O O . MET A 1 87 ? -8.794 8.527 17.052 1.00 40.94 87 MET A O 1
ATOM 697 N N . VAL A 1 88 ? -7.426 8.425 15.244 1.00 41.66 88 VAL A N 1
ATOM 698 C CA . VAL A 1 88 ? -8.214 7.418 14.520 1.00 41.66 88 VAL A CA 1
ATOM 699 C C . VAL A 1 88 ? -8.334 6.302 15.519 1.00 41.66 88 VAL A C 1
ATOM 701 O O . VAL A 1 88 ? -7.311 5.821 16.022 1.00 41.66 88 VAL A O 1
ATOM 704 N N . GLU A 1 89 ? -9.568 6.046 15.932 1.00 40.47 89 GLU A N 1
ATOM 705 C CA . GLU A 1 89 ? -9.873 4.996 16.864 1.00 40.47 89 GLU A CA 1
ATOM 706 C C . GLU A 1 89 ? -9.073 3.793 16.349 1.00 40.47 89 GLU A C 1
ATOM 708 O O . GLU A 1 89 ? -9.416 3.182 15.340 1.00 40.47 89 GLU A O 1
ATOM 713 N N . ARG A 1 90 ? -7.988 3.418 17.057 1.00 42.81 90 ARG A N 1
ATOM 714 C CA . ARG A 1 90 ? -7.809 2.008 17.388 1.00 42.81 90 ARG A CA 1
ATOM 715 C C . ARG A 1 90 ? -9.190 1.686 17.861 1.00 42.81 90 ARG A C 1
ATOM 717 O O . ARG A 1 90 ? -9.493 2.164 18.955 1.00 42.81 90 ARG A O 1
ATOM 724 N N . THR A 1 91 ? -10.018 1.108 16.987 1.00 40.75 91 THR A N 1
ATOM 725 C CA . THR A 1 91 ? -11.430 0.881 17.246 1.00 40.75 91 THR A CA 1
ATOM 726 C C . THR A 1 91 ? -11.377 0.294 18.618 1.00 40.75 91 THR A C 1
ATOM 728 O O . THR A 1 91 ? -10.765 -0.765 18.809 1.00 40.75 91 THR A O 1
ATOM 731 N N . ARG A 1 92 ? -11.777 1.096 19.615 1.00 43.59 92 ARG A N 1
ATOM 732 C CA . ARG A 1 92 ? -11.784 0.616 20.983 1.00 43.59 92 ARG A CA 1
ATOM 733 C C . ARG A 1 92 ? -12.637 -0.617 20.783 1.00 43.59 92 ARG A C 1
ATOM 735 O O . ARG A 1 92 ? -13.705 -0.411 20.198 1.00 43.59 92 ARG A O 1
ATOM 742 N N . PRO A 1 93 ? -12.139 -1.852 21.031 1.00 46.03 93 PRO A N 1
ATOM 743 C CA . PRO A 1 93 ? -12.926 -3.045 20.738 1.00 46.03 93 PRO A CA 1
ATOM 744 C C . PRO A 1 93 ? -14.285 -2.703 21.305 1.00 46.03 93 PRO A C 1
ATOM 746 O O . PRO A 1 93 ? -14.287 -2.274 22.471 1.00 46.03 93 PRO A O 1
ATOM 749 N N . PRO A 1 94 ? -15.317 -2.591 20.437 1.00 42.06 94 PRO A N 1
ATOM 750 C CA . PRO A 1 94 ? -16.415 -1.680 20.702 1.00 42.06 94 PRO A CA 1
ATOM 751 C C . PRO A 1 94 ? -16.859 -1.980 22.111 1.00 42.06 94 PRO A C 1
ATOM 753 O O . PRO A 1 94 ? -16.869 -3.152 22.498 1.00 42.06 94 PRO A O 1
ATOM 756 N N . ALA A 1 95 ? -17.136 -0.951 22.912 1.00 50.09 95 ALA A N 1
ATOM 757 C CA . ALA A 1 95 ? -17.616 -1.143 24.276 1.00 50.09 95 ALA A CA 1
ATOM 758 C C . ALA A 1 95 ? -19.021 -1.788 24.273 1.00 50.09 95 ALA A C 1
ATOM 760 O O . ALA A 1 95 ? -19.877 -1.458 25.082 1.00 50.09 95 ALA A O 1
ATOM 761 N N . LEU A 1 96 ? -19.284 -2.710 23.343 1.00 49.47 96 LEU A N 1
ATOM 762 C CA . LEU A 1 96 ? -19.980 -3.943 23.591 1.00 49.47 96 LEU A CA 1
ATOM 763 C C . LEU A 1 96 ? -19.604 -4.380 25.003 1.00 49.47 96 LEU A C 1
ATOM 765 O O . LEU A 1 96 ? -18.514 -4.883 25.283 1.00 49.47 96 LEU A O 1
ATOM 769 N N . LYS A 1 97 ? -20.573 -4.246 25.901 1.00 48.66 97 LYS A N 1
ATOM 770 C CA . LYS A 1 97 ? -20.852 -5.371 26.775 1.00 48.66 97 LYS A CA 1
ATOM 771 C C . LYS A 1 97 ? -20.987 -6.578 25.849 1.00 48.66 97 LYS A C 1
ATOM 773 O O . LYS A 1 97 ? -22.044 -6.803 25.272 1.00 48.66 97 LYS A O 1
ATOM 778 N N . LEU A 1 98 ? -19.870 -7.258 25.607 1.00 51.69 98 LEU A N 1
ATOM 779 C CA . LEU A 1 98 ? -19.870 -8.578 25.018 1.00 51.69 98 LEU A CA 1
ATOM 780 C C . LEU A 1 98 ? -20.616 -9.411 26.041 1.00 51.69 98 LEU A C 1
ATOM 782 O O . LEU A 1 98 ? -20.081 -9.728 27.102 1.00 51.69 98 LEU A O 1
ATOM 786 N N . ASP A 1 99 ? -21.891 -9.653 25.767 1.00 54.44 99 ASP A N 1
ATOM 787 C CA . ASP A 1 99 ? -22.657 -10.617 26.526 1.00 54.44 99 ASP A CA 1
ATOM 788 C C . ASP A 1 99 ? -22.104 -11.982 26.119 1.00 54.44 99 ASP A C 1
ATOM 790 O O . ASP A 1 99 ? -22.491 -12.576 25.108 1.00 54.44 99 ASP A O 1
ATOM 794 N N . ILE A 1 100 ? -21.044 -12.396 26.819 1.00 57.09 100 ILE A N 1
ATOM 795 C CA . ILE A 1 100 ? -20.380 -13.672 26.591 1.00 57.09 100 ILE A CA 1
ATOM 796 C C . ILE A 1 100 ? -21.354 -14.736 27.080 1.00 57.09 100 ILE A C 1
ATOM 798 O O . ILE A 1 100 ? -21.330 -15.169 28.230 1.00 57.09 100 ILE A O 1
ATOM 802 N N . SER A 1 101 ? -22.243 -15.159 26.189 1.00 69.62 101 SER A N 1
ATOM 803 C CA . SER A 1 101 ? -23.052 -16.335 26.431 1.00 69.62 101 SER A CA 1
ATOM 804 C C . SER A 1 101 ? -22.143 -17.555 26.348 1.00 69.62 101 SER A C 1
ATOM 806 O O . SER A 1 101 ? -21.564 -17.827 25.298 1.00 69.62 101 SER A O 1
ATOM 808 N N . ILE A 1 102 ? -22.062 -18.339 27.424 1.00 71.31 102 ILE A N 1
ATOM 809 C CA . ILE A 1 102 ? -21.368 -19.642 27.430 1.00 71.31 102 ILE A CA 1
ATOM 810 C C . ILE A 1 102 ? -21.894 -20.541 26.297 1.00 71.31 102 ILE A C 1
ATOM 812 O O . ILE A 1 102 ? -21.160 -21.346 25.721 1.00 71.31 102 ILE A O 1
ATOM 816 N N . ARG A 1 103 ? -23.161 -20.352 25.912 1.00 69.00 103 ARG A N 1
ATOM 817 C CA . ARG A 1 103 ? -23.770 -21.034 24.772 1.00 69.00 103 ARG A CA 1
ATOM 818 C C . ARG A 1 103 ? -23.034 -20.730 23.460 1.00 69.00 103 ARG A C 1
ATOM 820 O O . ARG A 1 103 ? -22.850 -21.634 22.661 1.00 69.00 103 ARG A O 1
ATOM 827 N N . ASN A 1 104 ? -22.544 -19.508 23.259 1.00 65.75 104 ASN A N 1
ATOM 828 C CA . ASN A 1 104 ? -21.781 -19.134 22.063 1.00 65.75 104 ASN A CA 1
ATOM 829 C C . ASN A 1 104 ? -20.384 -19.777 22.035 1.00 65.75 104 ASN A C 1
ATOM 831 O O . ASN A 1 104 ? -19.806 -19.919 20.965 1.00 65.75 104 ASN A O 1
ATOM 835 N N . CYS A 1 105 ? -19.848 -20.214 23.179 1.00 62.19 105 CYS A N 1
ATOM 836 C CA . CYS A 1 105 ? -18.572 -20.936 23.256 1.00 62.19 105 CYS A CA 1
ATOM 837 C C . CYS A 1 105 ? -18.705 -22.448 23.000 1.00 62.19 105 CYS A C 1
ATOM 839 O O . CYS A 1 105 ? -17.696 -23.137 22.904 1.00 62.19 105 CYS A O 1
ATOM 841 N N . THR A 1 106 ? -19.933 -22.969 22.941 1.00 67.62 106 THR A N 1
ATOM 842 C CA . THR A 1 106 ? -20.233 -24.407 22.792 1.00 67.62 106 THR A CA 1
ATOM 843 C C . THR A 1 106 ? -21.046 -24.722 21.538 1.00 67.62 106 THR A C 1
ATOM 845 O O . THR A 1 106 ? -21.289 -25.887 21.235 1.00 67.62 106 THR A O 1
ATOM 848 N N . GLN A 1 107 ? -21.472 -23.692 20.806 1.00 70.38 107 GLN A N 1
ATOM 849 C CA . GLN A 1 107 ? -22.153 -23.840 19.528 1.00 70.38 107 GLN A CA 1
ATOM 850 C C . GLN A 1 107 ? -21.175 -24.207 18.411 1.00 70.38 107 GLN A C 1
ATOM 852 O O . GLN A 1 107 ? -20.004 -23.830 18.431 1.00 70.38 107 GLN A O 1
ATOM 857 N N . HIS A 1 108 ? -21.696 -24.943 17.432 1.00 72.19 108 HIS A N 1
ATOM 858 C CA . HIS A 1 108 ? -20.984 -25.258 16.203 1.00 72.19 108 HIS A CA 1
ATOM 859 C C . HIS A 1 108 ? -20.978 -24.029 15.296 1.00 72.19 108 HIS A C 1
ATOM 861 O O . HIS A 1 108 ? -22.041 -23.505 14.963 1.00 72.19 108 HIS A O 1
ATOM 867 N N . TRP A 1 109 ? -19.785 -23.541 14.960 1.00 76.31 109 TRP A N 1
ATOM 868 C CA . TRP A 1 109 ? -19.608 -22.355 14.129 1.00 76.31 109 TRP A CA 1
ATOM 869 C C . TRP A 1 109 ? -19.042 -22.758 12.775 1.00 76.31 109 TRP A C 1
ATOM 871 O O . TRP A 1 109 ? -17.941 -23.303 12.694 1.00 76.31 109 TRP A O 1
ATOM 881 N N . ILE A 1 110 ? -19.787 -22.432 11.722 1.00 74.56 110 ILE A N 1
ATOM 882 C CA . ILE A 1 110 ? -19.363 -22.607 10.336 1.00 74.56 110 ILE A CA 1
ATOM 883 C C . ILE A 1 110 ? -19.152 -21.220 9.749 1.00 74.56 110 ILE A C 1
ATOM 885 O O . ILE A 1 110 ? -20.052 -20.379 9.790 1.00 74.56 110 ILE A O 1
ATOM 889 N N . LEU A 1 111 ? -17.957 -20.984 9.215 1.00 71.00 111 LEU A N 1
ATOM 890 C CA . LEU A 1 111 ? -17.701 -19.822 8.381 1.00 71.00 111 LEU A CA 1
ATOM 891 C C . LEU A 1 111 ? -18.112 -20.185 6.950 1.00 71.00 111 LEU A C 1
ATOM 893 O O . LEU A 1 111 ? -17.476 -21.033 6.323 1.00 71.00 111 LEU A O 1
ATOM 897 N N . GLU A 1 112 ? -19.206 -19.598 6.470 1.00 67.31 112 GLU A N 1
ATOM 898 C CA . GLU A 1 112 ? -19.647 -19.708 5.078 1.00 67.31 112 GLU A CA 1
ATOM 899 C C . GLU A 1 112 ? -19.365 -18.385 4.366 1.00 67.31 112 GLU A C 1
ATOM 901 O O . GLU A 1 112 ? -19.708 -17.321 4.880 1.00 67.31 112 GLU A O 1
ATOM 906 N N . ASP A 1 113 ? -18.735 -18.458 3.199 1.00 65.38 113 ASP A N 1
ATOM 907 C CA . ASP A 1 113 ? -18.480 -17.316 2.325 1.00 65.38 113 ASP A CA 1
ATOM 908 C C . ASP A 1 113 ? -18.645 -17.775 0.864 1.00 65.38 113 ASP A C 1
ATOM 910 O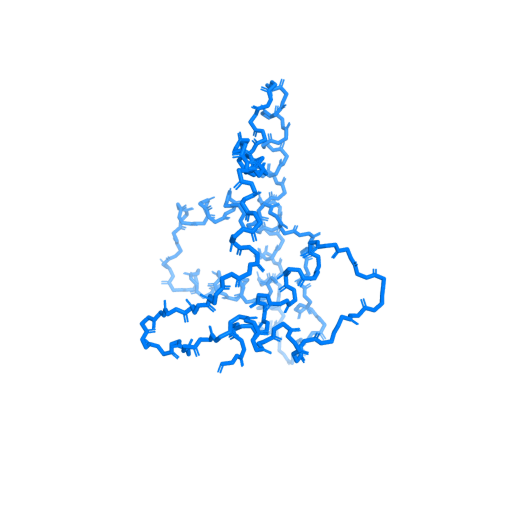 O . ASP A 1 113 ? -18.672 -18.980 0.578 1.00 65.38 113 ASP A O 1
ATOM 914 N N . ASP A 1 114 ? -18.825 -16.828 -0.053 1.00 62.84 114 ASP A N 1
ATOM 915 C CA . ASP A 1 114 ? -19.029 -17.112 -1.470 1.00 62.84 114 ASP A CA 1
ATOM 916 C C . ASP A 1 114 ? -17.738 -17.668 -2.105 1.00 62.84 114 ASP A C 1
ATOM 918 O O . ASP A 1 114 ? -16.615 -17.395 -1.673 1.00 62.84 114 ASP A O 1
ATOM 922 N N . HIS A 1 115 ? -17.877 -18.471 -3.166 1.00 48.41 115 HIS A N 1
ATOM 923 C CA . HIS A 1 115 ? -16.736 -19.025 -3.908 1.00 48.41 115 HIS A CA 1
ATOM 924 C C . HIS A 1 115 ? -15.720 -17.908 -4.248 1.00 48.41 115 HIS A C 1
ATOM 926 O O . HIS A 1 115 ? -16.126 -16.897 -4.826 1.00 48.41 115 HIS A O 1
ATOM 932 N N . PRO A 1 116 ? -14.400 -18.058 -3.983 1.00 49.16 116 PRO A N 1
ATOM 933 C CA . PRO A 1 116 ? -13.626 -19.294 -3.786 1.00 49.16 116 PRO A CA 1
ATOM 934 C C . PRO A 1 116 ? -13.357 -19.711 -2.336 1.00 49.16 116 PRO A C 1
ATOM 936 O O . PRO A 1 116 ? -12.493 -20.558 -2.116 1.00 49.16 116 PRO A O 1
ATOM 939 N N . PHE A 1 117 ? -14.042 -19.136 -1.354 1.00 56.09 117 PHE A N 1
ATOM 940 C CA . PHE A 1 117 ? -13.712 -19.379 0.045 1.00 56.09 117 PHE A CA 1
ATOM 941 C C . PHE A 1 117 ? -14.359 -20.664 0.583 1.00 56.09 117 PHE A C 1
ATOM 943 O O . PHE A 1 117 ? -15.492 -21.022 0.258 1.00 56.09 117 PHE A O 1
ATOM 950 N N . VAL A 1 118 ? -13.576 -21.410 1.361 1.00 62.12 118 VAL A N 1
ATOM 951 C CA . VAL A 1 118 ? -13.912 -22.740 1.880 1.00 62.12 118 VAL A CA 1
ATOM 952 C C . VAL A 1 118 ? -14.904 -22.619 3.038 1.00 62.12 118 VAL A C 1
ATOM 954 O O . VAL A 1 118 ? -14.758 -21.755 3.899 1.00 62.12 118 VAL A O 1
ATOM 957 N N . LYS A 1 119 ? -15.889 -23.525 3.104 1.00 68.62 119 LYS A N 1
ATOM 958 C CA . LYS A 1 119 ? -16.688 -23.720 4.323 1.00 68.62 119 LYS A CA 1
ATOM 959 C C . LYS A 1 119 ? -15.784 -24.280 5.417 1.00 68.62 119 LYS A C 1
ATOM 961 O O . LYS A 1 119 ? -15.360 -25.432 5.318 1.00 68.62 119 LYS A O 1
ATOM 966 N N . VAL A 1 120 ? -15.488 -23.485 6.443 1.00 70.56 120 VAL A N 1
ATOM 967 C CA . VAL A 1 120 ? -14.580 -23.890 7.527 1.00 70.56 120 VAL A CA 1
ATOM 968 C C . VAL A 1 120 ? -15.361 -24.124 8.815 1.00 70.56 120 VAL A C 1
ATOM 970 O O . VAL A 1 120 ? -16.015 -23.218 9.334 1.00 70.56 120 VAL A O 1
ATOM 973 N N . ASP A 1 121 ? -15.250 -25.340 9.348 1.00 77.69 121 ASP A N 1
ATOM 974 C CA . ASP A 1 121 ? -15.659 -25.671 10.712 1.00 77.69 121 ASP A CA 1
ATOM 975 C C . ASP A 1 121 ? -14.618 -25.119 11.695 1.00 77.69 121 ASP A C 1
ATOM 977 O O . ASP A 1 121 ? -13.467 -25.564 11.737 1.00 77.69 121 ASP A O 1
ATOM 981 N N . LEU A 1 122 ? -15.015 -24.116 12.480 1.00 74.75 122 LEU A N 1
ATOM 982 C CA . LEU A 1 122 ? -14.099 -23.448 13.401 1.00 74.75 122 LEU A CA 1
ATOM 983 C C . LEU A 1 122 ? -13.707 -24.335 14.590 1.00 74.75 122 LEU A C 1
ATOM 985 O O . LEU A 1 122 ? -12.606 -24.173 15.115 1.00 74.75 122 LEU A O 1
ATOM 989 N N . LEU A 1 123 ? -14.569 -25.263 15.021 1.00 75.75 123 LEU A N 1
ATOM 990 C CA . LEU A 1 123 ? -14.251 -26.183 16.117 1.00 75.75 123 LEU A CA 1
ATOM 991 C C . LEU A 1 123 ? -13.188 -27.182 15.679 1.00 75.75 123 LEU A C 1
ATOM 993 O O . LEU A 1 123 ? -12.190 -27.359 16.379 1.00 75.75 123 LEU A O 1
ATOM 997 N N . ASP A 1 124 ? -13.381 -27.783 14.506 1.00 77.69 124 ASP A N 1
ATOM 998 C CA . ASP A 1 124 ? -12.410 -28.711 13.934 1.00 77.69 124 ASP A CA 1
ATOM 999 C C . ASP A 1 124 ? -11.057 -28.022 13.709 1.00 77.69 124 ASP A C 1
ATOM 1001 O O . ASP A 1 124 ? -10.009 -28.535 14.109 1.00 77.69 124 ASP A O 1
ATOM 1005 N N . LEU A 1 125 ? -11.070 -26.796 13.179 1.00 76.62 125 LEU A N 1
ATOM 1006 C CA . LEU A 1 125 ? -9.851 -26.027 12.957 1.00 76.62 125 LEU A CA 1
ATOM 1007 C C . LEU A 1 125 ? -9.097 -25.728 14.258 1.00 76.62 125 LEU A C 1
ATOM 1009 O O . LEU A 1 125 ? -7.874 -25.861 14.296 1.00 76.62 125 LEU A O 1
ATOM 1013 N N . VAL A 1 126 ? -9.801 -25.323 15.320 1.00 74.81 126 VAL A N 1
ATOM 1014 C CA . VAL A 1 126 ? -9.182 -25.008 16.618 1.00 74.81 126 VAL A CA 1
ATOM 1015 C C . VAL A 1 126 ? -8.611 -26.261 17.282 1.00 74.81 126 VAL A C 1
ATOM 1017 O O . VAL A 1 126 ? -7.529 -26.184 17.861 1.00 74.81 126 VAL A O 1
ATOM 1020 N N . LEU A 1 127 ? -9.277 -27.4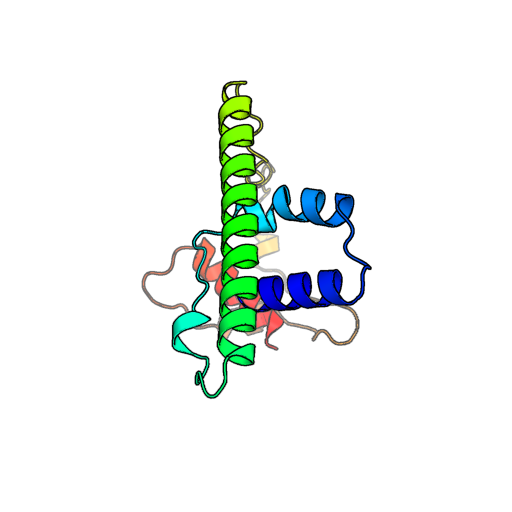15 17.168 1.00 76.81 127 LEU A N 1
ATOM 1021 C CA . LEU A 1 127 ? -8.772 -28.687 17.703 1.00 76.81 127 LEU A CA 1
ATOM 1022 C C . LEU A 1 127 ? -7.465 -29.127 17.030 1.00 76.81 127 LEU A C 1
ATOM 1024 O O . LEU A 1 127 ? -6.586 -29.682 17.690 1.00 76.81 127 LEU A O 1
ATOM 1028 N N . HIS A 1 128 ? -7.319 -28.841 15.737 1.00 74.00 128 HIS A N 1
ATOM 1029 C CA . HIS A 1 128 ? -6.126 -29.171 14.955 1.00 74.00 128 HIS A CA 1
ATOM 1030 C C . HIS A 1 128 ? -5.089 -28.035 14.911 1.00 74.00 128 HIS A C 1
ATOM 1032 O O . HIS A 1 128 ? -4.005 -28.191 14.338 1.00 74.00 128 HIS A O 1
ATOM 1038 N N . TRP A 1 129 ? -5.388 -26.882 15.513 1.00 77.19 129 TRP A N 1
ATOM 1039 C CA . TRP A 1 129 ? -4.485 -25.741 15.565 1.00 77.19 129 TRP A CA 1
ATOM 1040 C C . TRP A 1 129 ? -3.575 -25.820 16.794 1.00 77.19 129 TRP A C 1
ATOM 1042 O O . TRP A 1 129 ? -4.004 -25.714 17.941 1.00 77.19 129 TRP A O 1
ATOM 1052 N N . HIS A 1 130 ? -2.273 -25.976 16.555 1.00 73.31 130 HIS A N 1
ATOM 1053 C CA . HIS A 1 130 ? -1.282 -26.017 17.625 1.00 73.31 130 HIS A CA 1
ATOM 1054 C C . HIS A 1 130 ? -0.822 -24.615 18.027 1.00 73.31 130 HIS A C 1
ATOM 1056 O O . HIS A 1 130 ? -0.189 -23.892 17.252 1.00 73.31 130 HIS A O 1
ATOM 1062 N N . GLU A 1 131 ? -1.083 -24.259 19.282 1.00 69.88 131 GLU A N 1
ATOM 1063 C CA . GLU A 1 131 ? -0.611 -23.010 19.864 1.00 69.88 131 GLU A CA 1
ATOM 1064 C C . GLU A 1 131 ? 0.925 -22.979 19.970 1.00 69.88 131 GLU A C 1
ATOM 1066 O O . GLU A 1 131 ? 1.564 -23.896 20.492 1.00 69.88 131 GLU A O 1
ATOM 1071 N N . LYS A 1 132 ? 1.533 -21.866 19.545 1.00 72.00 132 LYS A N 1
ATOM 1072 C CA . LYS A 1 132 ? 2.949 -21.589 19.809 1.00 72.00 132 LYS A CA 1
ATOM 1073 C C . LYS A 1 132 ? 3.126 -21.032 21.224 1.00 72.00 132 LYS A C 1
ATOM 1075 O O . LYS A 1 132 ? 2.496 -20.037 21.591 1.00 72.00 132 LYS A O 1
ATOM 1080 N N . ARG A 1 133 ? 4.033 -21.635 22.002 1.00 68.56 133 ARG A N 1
ATOM 1081 C CA . ARG A 1 133 ? 4.392 -21.182 23.359 1.00 68.56 133 ARG A CA 1
ATOM 1082 C C . ARG A 1 133 ? 4.806 -19.705 23.357 1.00 68.56 133 ARG A C 1
ATOM 1084 O O . ARG A 1 133 ? 5.612 -19.292 22.529 1.00 68.56 133 ARG A O 1
ATOM 1091 N N . GLY A 1 134 ? 4.295 -18.937 24.320 1.00 73.75 134 GLY A N 1
ATOM 1092 C CA . GLY A 1 134 ? 4.656 -17.526 24.512 1.00 73.75 134 GLY A CA 1
ATOM 1093 C C . GLY A 1 134 ? 3.899 -16.529 23.627 1.00 73.75 134 GLY A C 1
ATOM 1094 O O . GLY A 1 134 ? 4.295 -15.369 23.563 1.00 73.75 134 GLY A O 1
ATOM 1095 N N . THR A 1 135 ? 2.823 -16.950 22.954 1.00 77.19 135 THR A N 1
ATOM 1096 C CA . THR A 1 135 ? 1.991 -16.057 22.133 1.00 77.19 135 THR A CA 1
ATOM 1097 C C . THR A 1 135 ? 0.918 -15.343 22.954 1.00 77.19 135 THR A C 1
ATOM 1099 O O . THR A 1 135 ? 0.272 -15.922 23.832 1.00 77.19 135 THR A O 1
ATOM 1102 N N . THR A 1 136 ? 0.706 -14.059 22.667 1.00 76.25 136 THR A N 1
ATOM 1103 C CA . THR A 1 136 ? -0.378 -13.277 23.277 1.00 76.25 136 THR A CA 1
ATOM 1104 C C . THR A 1 136 ? -1.733 -13.687 22.690 1.00 76.25 136 THR A C 1
ATOM 1106 O O . THR A 1 136 ? -1.785 -14.133 21.543 1.00 76.25 136 THR A O 1
ATOM 1109 N N . PRO A 1 137 ? -2.860 -13.497 23.403 1.00 74.19 137 PRO A N 1
ATOM 1110 C CA . PRO A 1 137 ? -4.191 -13.819 22.874 1.00 74.19 137 PRO A CA 1
ATOM 1111 C C . PRO A 1 137 ? -4.477 -13.197 21.498 1.00 74.19 137 PRO A C 1
ATOM 1113 O O . PRO A 1 137 ? -5.055 -13.838 20.628 1.00 74.19 137 PRO A O 1
ATOM 1116 N N . PHE A 1 138 ? -3.994 -11.976 21.260 1.00 71.12 138 PHE A N 1
ATOM 1117 C CA . PHE A 1 138 ? -4.122 -11.311 19.965 1.00 71.12 138 PHE A CA 1
ATOM 1118 C C . PHE A 1 138 ? -3.339 -12.026 18.852 1.00 71.12 138 PHE A C 1
ATOM 1120 O O . PHE A 1 138 ? -3.838 -12.181 17.739 1.00 71.12 138 PHE A O 1
ATOM 1127 N N . GLN A 1 139 ? -2.124 -12.495 19.149 1.00 73.50 139 GLN A N 1
ATOM 1128 C CA . GLN A 1 139 ? -1.319 -13.274 18.204 1.00 73.50 139 GLN A CA 1
ATOM 1129 C C . GLN A 1 139 ? -1.979 -14.617 17.887 1.00 73.50 139 GLN A C 1
ATOM 1131 O O . GLN A 1 139 ? -2.001 -15.007 16.727 1.00 73.50 139 GLN A O 1
ATOM 1136 N N . LYS A 1 140 ? -2.591 -15.268 18.884 1.00 75.00 140 LYS A N 1
ATOM 1137 C CA . LYS A 1 140 ? -3.355 -16.511 18.698 1.00 75.00 140 LYS A CA 1
ATOM 1138 C C . LYS A 1 140 ? -4.523 -16.324 17.731 1.00 75.00 140 LYS A C 1
ATOM 1140 O O . LYS A 1 140 ? -4.647 -17.075 16.772 1.00 75.00 140 LYS A O 1
ATOM 1145 N N . ILE A 1 141 ? -5.326 -15.277 17.940 1.00 77.00 141 ILE A N 1
ATOM 1146 C CA . ILE A 1 141 ? -6.461 -14.943 17.064 1.00 77.00 141 ILE A CA 1
ATOM 1147 C C . ILE A 1 141 ? -5.974 -14.597 15.652 1.00 77.00 141 ILE A C 1
ATOM 1149 O O . ILE A 1 141 ? -6.539 -15.066 14.669 1.00 77.00 141 ILE A O 1
ATOM 1153 N N . THR A 1 142 ? -4.896 -13.817 15.541 1.00 76.06 142 THR A N 1
ATOM 1154 C CA . THR A 1 142 ? -4.326 -13.428 14.241 1.00 76.06 142 THR A CA 1
ATOM 1155 C C . THR A 1 142 ? -3.786 -14.635 13.472 1.00 76.06 142 THR A C 1
ATOM 1157 O O . THR A 1 142 ? -3.984 -14.739 12.263 1.00 76.06 142 THR A O 1
ATOM 1160 N N . ASP A 1 143 ? -3.106 -15.556 14.153 1.00 76.81 143 ASP A N 1
ATOM 1161 C CA . ASP A 1 143 ? -2.557 -16.763 13.535 1.00 76.81 143 ASP A CA 1
ATOM 1162 C C . ASP A 1 143 ? -3.660 -17.754 13.139 1.00 76.81 143 ASP A C 1
ATOM 1164 O O . ASP A 1 143 ? -3.574 -18.349 12.064 1.00 76.81 143 ASP A O 1
ATOM 1168 N N . LEU A 1 144 ? -4.721 -17.880 13.943 1.00 76.81 144 LEU A N 1
ATOM 1169 C CA . LEU A 1 144 ? -5.910 -18.655 13.585 1.00 76.81 144 LEU A CA 1
ATOM 1170 C C . LEU A 1 144 ? -6.611 -18.059 12.354 1.00 76.81 144 LEU A C 1
ATOM 1172 O O . LEU A 1 144 ? -6.925 -18.784 11.415 1.00 76.81 144 LEU A O 1
ATOM 1176 N N . TYR A 1 145 ? -6.776 -16.735 12.305 1.00 75.75 145 TYR A N 1
ATOM 1177 C CA . TYR A 1 145 ? -7.364 -16.045 11.155 1.00 75.75 145 TYR A CA 1
ATOM 1178 C C . TYR A 1 145 ? -6.550 -16.257 9.870 1.00 75.75 145 TYR A C 1
ATOM 1180 O O . TYR A 1 145 ? -7.101 -16.584 8.823 1.00 75.75 145 TYR A O 1
ATOM 1188 N N . ARG A 1 146 ? -5.216 -16.164 9.949 1.00 77.31 146 ARG A N 1
ATOM 1189 C CA . ARG A 1 146 ? -4.334 -16.495 8.815 1.00 77.31 146 ARG A CA 1
ATOM 1190 C C . ARG A 1 146 ? -4.477 -17.944 8.371 1.00 77.31 146 ARG A C 1
ATOM 1192 O O . ARG A 1 146 ? -4.387 -18.209 7.178 1.00 77.31 146 ARG A O 1
ATOM 1199 N N . LYS A 1 147 ? -4.671 -18.871 9.315 1.00 73.69 147 LYS A N 1
ATOM 1200 C CA . LYS A 1 147 ? -4.871 -20.285 9.004 1.00 73.69 147 LYS A CA 1
ATOM 1201 C C . LYS A 1 147 ? -6.166 -20.488 8.216 1.00 73.69 147 LYS A C 1
ATOM 1203 O O . LYS A 1 147 ? -6.098 -21.148 7.187 1.00 73.69 147 LYS A O 1
ATOM 1208 N N . ILE A 1 148 ? -7.266 -19.857 8.635 1.00 73.06 148 ILE A N 1
ATOM 1209 C CA . ILE A 1 148 ? -8.562 -19.880 7.929 1.00 73.06 148 ILE A CA 1
ATOM 1210 C C . ILE A 1 148 ? -8.406 -19.389 6.485 1.00 73.06 148 ILE A C 1
ATOM 1212 O O . ILE A 1 148 ? -8.844 -20.064 5.564 1.00 73.06 148 ILE A O 1
ATOM 1216 N N . LEU A 1 149 ? -7.714 -18.265 6.279 1.00 68.19 149 LEU A N 1
ATOM 1217 C CA . LEU A 1 149 ? -7.487 -17.688 4.946 1.00 68.19 149 LEU A CA 1
ATOM 1218 C C . LEU A 1 149 ? -6.526 -18.491 4.051 1.00 68.19 149 LEU A C 1
ATOM 1220 O O . LEU A 1 149 ? -6.367 -18.164 2.878 1.00 68.19 149 LEU A O 1
ATOM 1224 N N . SER A 1 150 ? -5.823 -19.477 4.611 1.00 66.81 150 SER A N 1
ATOM 1225 C CA . SER A 1 150 ? -4.868 -20.325 3.883 1.00 66.81 150 SER A CA 1
ATOM 1226 C C . SER A 1 150 ? -5.419 -21.704 3.511 1.00 66.81 150 SER A C 1
ATOM 1228 O O . SER A 1 150 ? -4.711 -22.468 2.854 1.00 66.81 150 SER A O 1
ATOM 1230 N N . THR A 1 151 ? -6.623 -22.026 3.988 1.00 59.22 151 THR A N 1
ATOM 1231 C CA . THR A 1 151 ? -7.394 -23.235 3.657 1.00 59.22 151 THR A CA 1
ATOM 1232 C C . THR A 1 151 ? -8.246 -22.984 2.428 1.00 59.22 151 THR A C 1
ATOM 1234 O O . THR A 1 151 ? -8.265 -23.890 1.570 1.00 59.22 151 THR A O 1
#

Organism: Haemonchus contortus (NCBI:txid6289)